Protein AF-A0A258XK06-F1 (afdb_monomer)

pLDDT: mean 87.49, std 9.01, range [52.06, 97.38]

Mean predicted aligned error: 9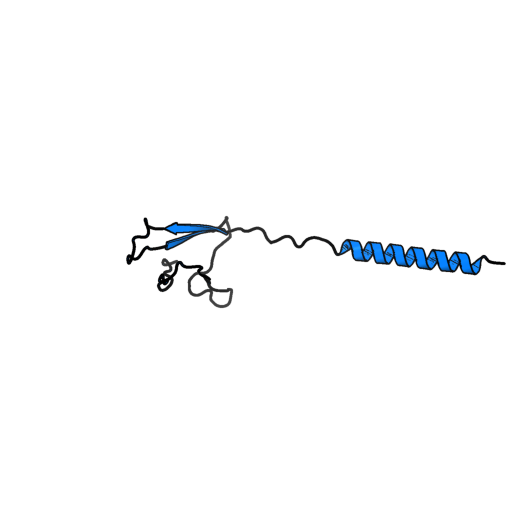.98 Å

Secondary structure (DSSP, 8-state):
--HHHHHHHHHHHHHHHHHHHHHHTT-PPPPPPP--EEEEEEESS---TT----EEEEEEEPTT-----S--GGG-PPP-------TT-----------

Structure (mmCIF, N/CA/C/O backbone):
data_AF-A0A258XK06-F1
#
_entry.id   AF-A0A258XK06-F1
#
loop_
_atom_site.group_PDB
_atom_site.id
_atom_site.type_symbol
_atom_site.label_atom_id
_atom_site.label_alt_id
_atom_site.label_comp_id
_atom_site.label_asym_id
_atom_site.label_entity_id
_atom_site.label_seq_id
_atom_site.pdbx_PDB_ins_code
_atom_site.Cartn_x
_atom_site.Cartn_y
_atom_site.Cartn_z
_atom_site.occupancy
_atom_site.B_iso_or_equiv
_atom_site.auth_seq_id
_atom_site.auth_comp_id
_atom_site.auth_asym_id
_atom_site.auth_atom_id
_atom_site.pdbx_PDB_model_num
ATOM 1 N N . MET A 1 1 ? 66.181 -21.188 -29.297 1.00 52.06 1 MET A N 1
ATOM 2 C CA . MET A 1 1 ? 65.643 -19.880 -29.734 1.00 52.06 1 MET A CA 1
ATOM 3 C C . MET A 1 1 ? 64.2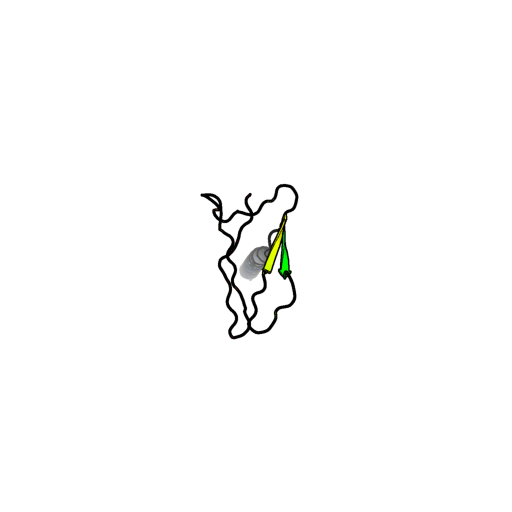39 -19.732 -29.127 1.00 52.06 1 MET A C 1
ATOM 5 O O . MET A 1 1 ? 63.332 -20.389 -29.612 1.00 52.06 1 MET A O 1
ATOM 9 N N . PRO A 1 2 ? 64.067 -18.998 -28.010 1.00 59.91 2 PRO A N 1
ATOM 10 C CA . PRO A 1 2 ? 62.894 -19.082 -27.112 1.00 59.91 2 PRO A CA 1
ATOM 11 C C . PRO A 1 2 ? 61.719 -18.138 -27.464 1.00 59.91 2 PRO A C 1
ATOM 13 O O . PRO A 1 2 ? 60.845 -17.877 -2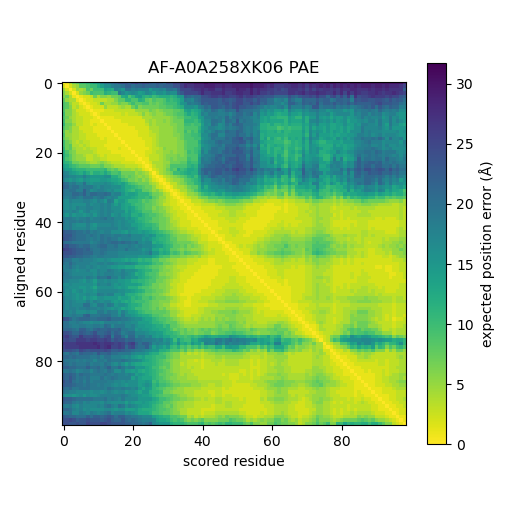6.645 1.00 59.91 2 PRO A O 1
ATOM 16 N N . ILE A 1 3 ? 61.694 -17.581 -28.678 1.00 60.16 3 ILE A N 1
ATOM 17 C CA . ILE A 1 3 ? 60.827 -16.445 -29.045 1.00 60.16 3 ILE A CA 1
ATOM 18 C C . ILE A 1 3 ? 59.337 -16.849 -29.133 1.00 60.16 3 ILE A C 1
ATOM 20 O O . ILE A 1 3 ? 58.455 -16.046 -28.826 1.00 60.16 3 ILE A O 1
ATOM 24 N N . SER A 1 4 ? 59.040 -18.102 -29.497 1.00 68.19 4 SER A N 1
ATOM 25 C CA . SER A 1 4 ? 57.667 -18.608 -29.660 1.00 68.19 4 SER A CA 1
ATOM 26 C C . SER A 1 4 ? 56.921 -18.812 -28.335 1.00 68.19 4 SER A C 1
ATOM 28 O O . SER A 1 4 ? 55.705 -18.628 -28.275 1.00 68.19 4 SER A O 1
ATOM 30 N N . GLU A 1 5 ? 57.636 -19.151 -27.263 1.00 74.62 5 GLU A N 1
ATOM 31 C CA . GLU A 1 5 ? 57.052 -19.413 -25.945 1.00 74.62 5 GLU A CA 1
ATOM 32 C C . GLU A 1 5 ? 56.647 -18.109 -25.244 1.00 74.62 5 GLU A C 1
ATOM 34 O O . GLU A 1 5 ? 55.522 -17.984 -24.753 1.00 74.62 5 GLU A O 1
ATOM 39 N N . THR A 1 6 ? 57.501 -17.085 -25.319 1.00 77.62 6 THR A N 1
ATOM 40 C CA . THR A 1 6 ? 57.208 -15.735 -24.813 1.00 77.62 6 THR A CA 1
ATOM 41 C C . THR A 1 6 ? 56.006 -15.106 -25.524 1.00 77.62 6 THR A C 1
ATOM 43 O O . THR A 1 6 ? 55.155 -14.492 -24.877 1.00 77.62 6 THR A O 1
ATOM 46 N N . ALA A 1 7 ? 55.886 -15.294 -26.844 1.00 77.69 7 ALA A N 1
ATOM 47 C CA . ALA A 1 7 ? 54.741 -14.809 -27.613 1.00 77.69 7 ALA A CA 1
ATOM 48 C C . ALA A 1 7 ? 53.427 -15.470 -27.157 1.00 77.69 7 ALA A C 1
ATOM 50 O O . ALA A 1 7 ? 52.440 -14.775 -26.921 1.00 77.69 7 ALA A O 1
ATOM 51 N N . ARG A 1 8 ? 53.432 -16.792 -26.935 1.00 81.81 8 ARG A N 1
ATOM 52 C CA . ARG A 1 8 ? 52.262 -17.554 -26.467 1.00 81.81 8 ARG A CA 1
ATOM 53 C C . ARG A 1 8 ? 51.813 -17.144 -25.058 1.00 81.81 8 ARG A C 1
ATOM 55 O O . ARG A 1 8 ? 50.613 -17.015 -24.816 1.00 81.81 8 ARG A O 1
ATOM 62 N N . ILE A 1 9 ? 52.757 -16.899 -24.147 1.00 86.50 9 ILE A N 1
ATOM 63 C CA . ILE A 1 9 ? 52.474 -16.418 -22.782 1.00 86.50 9 ILE A CA 1
ATOM 64 C C . ILE A 1 9 ? 51.845 -15.018 -22.816 1.00 86.50 9 ILE A C 1
ATOM 66 O O . ILE A 1 9 ? 50.884 -14.751 -22.091 1.00 86.50 9 ILE A O 1
ATOM 70 N N . ASN A 1 10 ? 52.340 -14.132 -23.684 1.00 88.19 10 ASN A N 1
ATOM 71 C CA . ASN A 1 10 ? 51.788 -12.786 -23.831 1.00 88.19 10 ASN A CA 1
ATOM 72 C C . ASN A 1 10 ? 50.370 -12.808 -24.417 1.00 88.19 10 ASN A C 1
ATOM 74 O O . ASN A 1 10 ? 49.499 -12.101 -23.912 1.00 88.19 10 ASN A O 1
ATOM 78 N N . THR A 1 11 ? 50.101 -13.664 -25.407 1.00 88.56 11 THR A N 1
ATOM 79 C CA . THR A 1 11 ? 48.745 -13.851 -25.945 1.00 88.56 11 THR A CA 1
ATOM 80 C C . THR A 1 11 ? 47.772 -14.342 -24.870 1.00 88.56 11 THR A C 1
ATOM 82 O O . THR A 1 11 ? 46.681 -13.789 -24.739 1.00 88.56 11 THR A O 1
ATOM 85 N N . LEU A 1 12 ? 48.165 -15.324 -24.049 1.00 90.44 12 LEU A N 1
ATOM 86 C CA . LEU A 1 12 ? 47.309 -15.844 -22.977 1.00 90.44 12 LEU A CA 1
ATOM 87 C C . LEU A 1 12 ? 47.006 -14.782 -21.910 1.00 90.44 12 LEU A C 1
ATOM 89 O O . LEU A 1 12 ? 45.873 -14.684 -21.445 1.00 90.44 12 LEU A O 1
ATOM 93 N N . ARG A 1 13 ? 47.993 -13.949 -21.556 1.00 91.31 13 ARG A N 1
ATOM 94 C CA . ARG A 1 13 ? 47.806 -12.820 -20.632 1.00 91.31 13 ARG A CA 1
ATOM 95 C C . ARG A 1 13 ? 46.821 -11.792 -21.171 1.00 91.31 13 ARG A C 1
ATOM 97 O O . ARG A 1 13 ? 45.972 -11.329 -20.419 1.00 91.31 13 ARG A O 1
ATOM 104 N N . ILE A 1 14 ? 46.914 -11.454 -22.456 1.00 93.44 14 ILE A N 1
ATOM 105 C CA . ILE A 1 14 ? 45.987 -10.511 -23.094 1.00 93.44 14 ILE A CA 1
ATOM 106 C C . ILE A 1 14 ? 44.564 -11.071 -23.067 1.00 93.44 14 ILE A C 1
ATOM 108 O O . ILE A 1 14 ? 43.645 -10.359 -22.672 1.00 93.44 14 ILE A O 1
ATOM 112 N N . ILE A 1 15 ? 44.388 -12.352 -23.400 1.00 94.62 15 ILE A N 1
ATOM 113 C CA . ILE A 1 15 ? 43.078 -13.012 -23.336 1.00 94.62 15 ILE A CA 1
ATOM 114 C C . ILE A 1 15 ? 42.548 -13.012 -21.899 1.00 94.62 15 ILE A C 1
ATOM 116 O O . I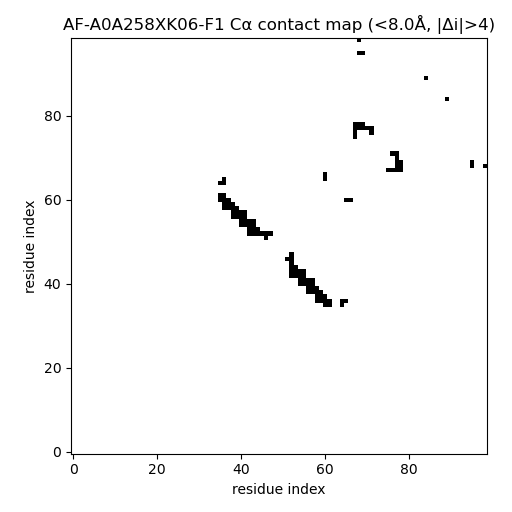LE A 1 15 ? 41.405 -12.626 -21.676 1.00 94.62 15 ILE A O 1
ATOM 120 N N . ALA A 1 16 ? 43.370 -13.378 -20.913 1.00 94.12 16 ALA A N 1
ATOM 121 C CA . ALA A 1 16 ? 42.963 -13.384 -19.511 1.00 94.12 16 ALA A CA 1
ATOM 122 C C . ALA A 1 16 ? 42.580 -11.982 -19.008 1.00 94.12 16 ALA A C 1
ATOM 124 O O . ALA A 1 16 ? 41.563 -11.839 -18.332 1.00 94.12 16 ALA A O 1
ATOM 125 N N . MET A 1 17 ? 43.337 -10.940 -19.368 1.00 94.38 17 MET A N 1
ATOM 126 C CA . MET A 1 17 ? 43.008 -9.551 -19.021 1.00 94.38 17 MET A CA 1
ATOM 127 C C . MET A 1 17 ? 41.719 -9.088 -19.701 1.00 94.38 17 MET A C 1
ATOM 129 O O . MET A 1 17 ? 40.898 -8.438 -19.061 1.00 94.38 17 MET A O 1
ATOM 133 N N . PHE A 1 18 ? 41.507 -9.459 -20.964 1.00 93.88 18 PHE A N 1
ATOM 134 C CA . PHE A 1 18 ? 40.298 -9.113 -21.704 1.00 93.88 18 PHE A CA 1
ATOM 135 C C . PHE A 1 18 ? 39.057 -9.808 -21.129 1.00 93.88 18 PHE A C 1
ATOM 137 O O . PHE A 1 18 ? 38.044 -9.157 -20.891 1.00 93.88 18 PHE A O 1
ATOM 144 N N . VAL A 1 19 ? 39.153 -11.105 -20.821 1.00 93.44 19 VAL A N 1
ATOM 145 C CA . VAL A 1 19 ? 38.081 -11.866 -20.160 1.00 93.44 19 VAL A CA 1
ATOM 146 C C . VAL A 1 19 ? 37.796 -11.301 -18.769 1.00 93.44 19 VAL A C 1
ATOM 148 O O . VAL A 1 19 ? 36.638 -11.091 -18.425 1.00 93.44 19 VAL A O 1
ATOM 151 N N . THR A 1 20 ? 38.833 -10.988 -17.989 1.00 90.56 20 THR A N 1
ATOM 152 C CA . THR A 1 20 ? 38.668 -10.370 -16.664 1.00 90.56 20 THR A CA 1
ATOM 153 C C . THR A 1 20 ? 37.983 -9.006 -16.774 1.00 90.56 20 THR A C 1
ATOM 155 O O . THR A 1 20 ? 37.047 -8.738 -16.026 1.00 90.56 20 THR A O 1
ATOM 158 N N . ALA A 1 21 ? 38.369 -8.167 -17.740 1.00 89.19 21 ALA A N 1
ATOM 159 C CA . ALA A 1 21 ? 37.704 -6.890 -17.987 1.00 89.19 21 ALA A CA 1
ATOM 160 C C . ALA A 1 21 ? 36.228 -7.074 -18.388 1.00 89.19 21 ALA A C 1
ATOM 162 O O . ALA A 1 21 ? 35.368 -6.351 -17.887 1.00 89.19 21 ALA A O 1
ATOM 163 N N . LEU A 1 22 ? 35.912 -8.072 -19.224 1.00 89.06 22 LEU A N 1
ATOM 164 C CA . LEU A 1 22 ? 34.530 -8.392 -19.604 1.00 89.06 22 LEU A CA 1
ATOM 165 C C . LEU A 1 22 ? 33.682 -8.860 -18.412 1.00 89.06 22 LEU A C 1
ATOM 167 O O . LEU A 1 22 ? 32.513 -8.492 -18.291 1.00 89.06 22 LEU A O 1
ATOM 171 N N . LEU A 1 23 ? 34.266 -9.665 -17.524 1.00 87.06 23 LEU A N 1
ATOM 172 C CA . LEU A 1 23 ? 33.591 -10.137 -16.316 1.00 87.06 23 LEU A CA 1
ATOM 173 C C . LEU A 1 23 ? 33.324 -8.982 -15.344 1.00 87.06 23 LEU A C 1
ATOM 175 O O . LEU A 1 23 ? 32.241 -8.914 -14.769 1.00 87.06 23 LEU A O 1
ATOM 179 N N . LEU A 1 24 ? 34.254 -8.030 -15.220 1.00 85.75 24 LEU A N 1
ATOM 180 C CA . LEU A 1 24 ? 34.085 -6.847 -14.369 1.00 85.75 24 LEU A CA 1
ATOM 181 C C . LEU A 1 24 ? 32.986 -5.889 -14.869 1.00 85.75 24 LEU A C 1
ATOM 183 O O . LEU A 1 24 ? 32.349 -5.230 -14.050 1.00 85.75 24 LEU A O 1
ATOM 187 N N . LEU A 1 25 ? 32.697 -5.853 -16.176 1.00 80.44 25 LEU A N 1
ATOM 188 C CA . LEU A 1 25 ? 31.610 -5.037 -16.747 1.00 80.44 25 LEU A CA 1
ATOM 189 C C . LEU A 1 25 ? 30.200 -5.512 -16.349 1.00 80.44 25 LEU A C 1
ATOM 191 O O . LEU A 1 25 ? 29.247 -4.747 -16.476 1.00 80.44 25 LEU A O 1
ATOM 195 N N . ASN A 1 26 ? 30.052 -6.745 -15.854 1.00 73.88 26 ASN A N 1
ATOM 196 C CA . ASN A 1 26 ? 28.754 -7.306 -15.458 1.00 73.88 26 ASN A CA 1
ATOM 197 C C . ASN A 1 26 ? 28.395 -7.056 -13.982 1.00 73.88 26 ASN A C 1
ATOM 199 O O . ASN A 1 26 ? 27.288 -7.381 -13.560 1.00 73.88 26 ASN A O 1
ATOM 203 N N . PHE A 1 27 ? 29.281 -6.439 -13.193 1.00 73.44 27 PHE A N 1
ATOM 204 C CA . PHE A 1 27 ? 29.025 -6.104 -11.784 1.00 73.44 27 PHE A CA 1
ATOM 205 C C . PHE A 1 27 ? 28.348 -4.735 -11.610 1.00 73.44 27 PHE A C 1
ATOM 207 O O . PHE A 1 27 ? 28.678 -3.974 -10.699 1.00 73.44 27 PHE A O 1
ATOM 214 N N . ALA A 1 28 ? 27.390 -4.394 -12.473 1.00 73.94 28 ALA A N 1
ATOM 215 C CA . ALA A 1 28 ? 26.537 -3.240 -12.218 1.00 73.94 28 ALA A CA 1
ATOM 216 C C . ALA A 1 28 ? 25.513 -3.613 -11.130 1.00 73.94 28 ALA A C 1
ATOM 218 O O . ALA A 1 28 ? 24.803 -4.609 -11.288 1.00 73.94 28 ALA A O 1
ATOM 219 N N . PRO A 1 29 ? 25.398 -2.849 -10.028 1.00 78.44 29 PRO A N 1
ATOM 220 C CA . PRO A 1 29 ? 24.349 -3.101 -9.053 1.00 78.44 29 PRO A CA 1
ATOM 221 C C . PRO A 1 29 ? 22.989 -2.905 -9.728 1.00 78.44 29 PRO A C 1
ATOM 223 O O . PRO A 1 29 ? 22.749 -1.872 -10.361 1.00 78.44 29 PRO A O 1
ATOM 226 N N . ALA A 1 30 ? 22.092 -3.881 -9.580 1.00 78.88 30 ALA A N 1
ATOM 227 C CA . ALA A 1 30 ? 20.699 -3.715 -9.967 1.00 78.88 30 ALA A CA 1
ATOM 228 C C . ALA A 1 30 ? 20.128 -2.499 -9.225 1.00 78.88 30 ALA A C 1
ATOM 230 O O . ALA A 1 30 ? 20.091 -2.461 -7.994 1.00 78.88 30 ALA A O 1
ATOM 231 N N . ARG A 1 31 ? 19.721 -1.474 -9.977 1.00 77.56 31 ARG A N 1
ATOM 232 C CA . ARG A 1 31 ? 19.036 -0.312 -9.412 1.00 77.56 31 ARG A CA 1
ATOM 233 C C . ARG A 1 31 ? 17.553 -0.639 -9.394 1.00 77.56 31 ARG A C 1
ATOM 235 O O . ARG A 1 31 ? 16.985 -0.938 -10.441 1.00 77.56 31 ARG A O 1
ATOM 242 N N . ALA A 1 32 ? 16.945 -0.600 -8.214 1.00 80.19 32 ALA A N 1
ATOM 243 C CA . ALA A 1 32 ? 15.497 -0.684 -8.112 1.00 80.19 32 ALA A CA 1
ATOM 244 C C . ALA A 1 32 ? 14.864 0.432 -8.955 1.00 80.19 32 ALA A C 1
ATOM 246 O O . ALA A 1 32 ? 15.401 1.544 -9.028 1.00 80.19 32 ALA A O 1
ATOM 247 N N . ALA A 1 33 ? 13.738 0.123 -9.597 1.00 82.56 33 ALA A N 1
ATOM 248 C CA . ALA A 1 33 ? 12.938 1.147 -10.242 1.00 82.56 33 ALA A CA 1
ATOM 249 C C . ALA A 1 33 ? 12.539 2.215 -9.204 1.00 82.56 33 ALA A C 1
ATOM 251 O O . ALA A 1 33 ? 12.344 1.883 -8.028 1.00 82.56 33 ALA A O 1
ATOM 252 N N . PRO A 1 34 ? 12.440 3.489 -9.609 1.00 86.00 34 PRO A N 1
ATOM 253 C CA . PRO A 1 34 ? 11.927 4.534 -8.735 1.00 86.00 34 PRO A CA 1
ATOM 254 C C . PRO A 1 34 ? 10.533 4.166 -8.212 1.00 86.00 34 PRO A C 1
ATOM 256 O O . PRO A 1 34 ? 9.680 3.682 -8.956 1.00 86.00 34 PRO A O 1
ATOM 259 N N . ASN A 1 35 ? 10.310 4.381 -6.914 1.00 89.81 35 ASN A N 1
ATOM 260 C CA . ASN A 1 35 ? 8.986 4.230 -6.329 1.00 89.81 35 ASN A CA 1
ATOM 261 C C . ASN A 1 35 ? 8.174 5.504 -6.592 1.00 89.81 35 ASN A C 1
ATOM 263 O O . ASN A 1 35 ? 8.453 6.538 -5.993 1.00 89.81 35 ASN A O 1
ATOM 267 N N . HIS A 1 36 ? 7.173 5.402 -7.462 1.00 94.19 36 HIS A N 1
ATOM 268 C CA . HIS A 1 36 ? 6.305 6.513 -7.859 1.00 94.19 36 HIS A CA 1
ATOM 269 C C . HIS A 1 36 ? 5.018 6.628 -7.035 1.00 94.19 36 HIS A C 1
ATOM 271 O O . HIS A 1 36 ? 4.177 7.484 -7.314 1.00 94.19 36 HIS A O 1
ATOM 277 N N . VAL A 1 37 ? 4.827 5.749 -6.049 1.00 93.44 37 VAL A N 1
ATOM 278 C CA . VAL A 1 37 ? 3.671 5.788 -5.154 1.00 93.44 37 VAL A CA 1
ATOM 279 C C . VAL A 1 37 ? 4.175 5.759 -3.722 1.00 93.44 37 VAL A C 1
ATOM 281 O O . VAL A 1 37 ? 4.562 4.717 -3.189 1.00 93.44 37 VAL A O 1
ATOM 284 N N . GLN A 1 38 ? 4.162 6.920 -3.073 1.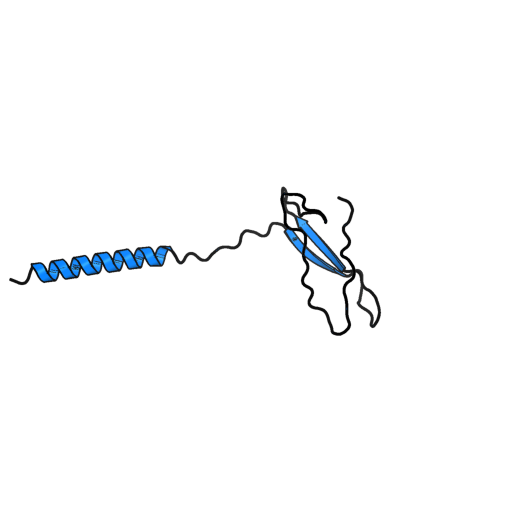00 94.81 38 GLN A N 1
ATOM 285 C CA . GLN A 1 38 ? 4.476 6.980 -1.654 1.00 94.81 38 GLN A CA 1
ATOM 286 C C . GLN A 1 38 ? 3.329 6.350 -0.861 1.00 94.81 38 GLN A C 1
ATOM 288 O O . GLN A 1 38 ? 2.165 6.710 -1.049 1.00 94.81 38 GLN A O 1
ATOM 293 N N . THR A 1 39 ? 3.657 5.418 0.032 1.00 93.69 39 THR A N 1
ATOM 294 C CA . THR A 1 39 ? 2.679 4.722 0.870 1.00 93.69 39 THR A CA 1
ATOM 295 C C . THR A 1 39 ? 2.882 5.051 2.343 1.00 93.69 39 THR A C 1
ATOM 297 O O . THR A 1 39 ? 3.995 5.294 2.813 1.00 93.69 39 THR A O 1
ATOM 300 N N . SER A 1 40 ? 1.789 5.106 3.094 1.00 95.69 40 SER A N 1
ATOM 301 C CA . SER A 1 40 ? 1.808 5.287 4.545 1.00 95.69 40 SER A CA 1
ATOM 302 C C . SER A 1 40 ? 0.666 4.506 5.176 1.00 95.69 40 SER A C 1
ATOM 304 O O . SER A 1 40 ? -0.412 4.405 4.596 1.00 95.69 40 SER A O 1
ATOM 306 N N . LEU A 1 41 ? 0.907 3.952 6.362 1.00 94.88 41 LEU A N 1
ATOM 307 C CA . LEU A 1 41 ? -0.112 3.278 7.156 1.00 94.88 41 LEU A CA 1
ATOM 308 C C . LEU A 1 41 ? -0.618 4.248 8.222 1.00 94.88 41 LEU A C 1
ATOM 310 O O . LEU A 1 41 ? 0.162 4.727 9.044 1.00 94.88 41 LEU A O 1
ATOM 314 N N . LEU A 1 42 ? -1.910 4.550 8.188 1.00 96.50 42 LEU A N 1
ATOM 315 C CA . LEU A 1 42 ? -2.573 5.444 9.131 1.00 96.50 42 LEU A CA 1
ATOM 316 C C . LEU A 1 42 ? -3.514 4.637 10.021 1.00 96.50 42 LEU A C 1
ATOM 318 O O . LEU A 1 42 ? -4.173 3.720 9.539 1.00 96.50 42 LEU A O 1
ATOM 322 N N . ALA A 1 43 ? -3.598 4.995 11.298 1.00 95.69 43 ALA A N 1
ATOM 323 C CA . ALA A 1 43 ? -4.593 4.460 12.219 1.00 95.69 43 ALA A CA 1
ATOM 324 C C . ALA A 1 43 ? -5.662 5.522 12.485 1.00 95.69 43 ALA A C 1
ATOM 326 O O . ALA A 1 43 ? -5.334 6.701 12.622 1.00 95.69 43 ALA A O 1
ATOM 327 N N . GLU A 1 44 ? -6.927 5.113 12.578 1.00 96.19 44 GLU A N 1
ATOM 328 C CA . GLU A 1 44 ? -8.017 6.028 12.950 1.00 96.19 44 GLU A CA 1
ATOM 329 C C . GLU A 1 44 ? -7.863 6.585 14.376 1.00 96.19 44 GLU A C 1
ATOM 331 O O . GLU A 1 44 ? -8.369 7.662 14.683 1.00 96.19 44 GLU A O 1
ATOM 336 N N . GLY A 1 45 ? -7.152 5.860 15.245 1.00 95.69 45 GLY A N 1
ATOM 337 C CA . GLY A 1 45 ? -6.968 6.195 16.650 1.00 95.69 45 GLY A CA 1
ATOM 338 C C . GLY A 1 45 ? -6.063 5.192 17.377 1.00 95.69 45 GLY A C 1
ATOM 339 O O . GLY A 1 45 ? -5.453 4.330 16.735 1.00 95.69 45 GLY A O 1
ATOM 340 N N . PRO A 1 46 ? -5.936 5.308 18.711 1.00 93.19 46 PRO A N 1
ATOM 341 C CA . PRO A 1 46 ? -5.185 4.352 19.519 1.00 93.19 46 PRO A CA 1
ATOM 342 C C . PRO A 1 46 ? -5.835 2.961 19.493 1.00 93.19 46 PRO A C 1
ATOM 344 O O . PRO A 1 46 ? -7.056 2.825 19.458 1.00 93.19 46 PRO A O 1
ATOM 347 N N . ALA A 1 47 ? -5.002 1.920 19.529 1.00 91.12 47 ALA A N 1
ATOM 348 C CA . ALA A 1 47 ? -5.460 0.541 19.640 1.00 91.12 47 ALA A CA 1
ATOM 349 C C . ALA A 1 47 ? -5.675 0.180 21.117 1.00 91.12 47 ALA A C 1
ATOM 351 O O . ALA A 1 47 ? -4.711 0.007 21.864 1.00 91.12 47 ALA A O 1
ATOM 352 N N . GLU A 1 48 ? -6.934 0.050 21.525 1.00 92.25 48 GLU A N 1
ATOM 353 C CA . GLU A 1 48 ? -7.300 -0.359 22.883 1.00 92.25 48 GLU A CA 1
ATOM 354 C C . GLU A 1 48 ? -7.367 -1.894 23.014 1.00 92.25 48 GLU A C 1
ATOM 356 O O . GLU A 1 48 ? -7.766 -2.580 22.064 1.00 92.25 48 GLU A O 1
ATOM 361 N N . PRO A 1 49 ? -7.024 -2.475 24.180 1.00 91.31 49 PRO A N 1
ATOM 362 C CA . PRO A 1 49 ? -7.119 -3.917 24.402 1.00 91.31 49 PRO A CA 1
ATOM 363 C C . PRO A 1 49 ? -8.526 -4.472 24.136 1.00 91.31 49 PRO A C 1
ATOM 365 O O . PRO A 1 49 ? -9.510 -4.009 24.707 1.00 91.31 49 PRO A O 1
ATOM 368 N N . GLY A 1 50 ? -8.620 -5.490 23.276 1.00 92.50 50 GLY A N 1
ATOM 369 C CA . GLY A 1 50 ? -9.895 -6.108 22.883 1.00 92.50 50 GLY A CA 1
ATOM 370 C C . GLY A 1 50 ? -10.765 -5.251 21.955 1.00 92.50 50 GLY A C 1
ATOM 371 O O . GLY A 1 50 ? -11.851 -5.686 21.575 1.00 92.50 50 GLY A O 1
ATOM 372 N N . GLY A 1 51 ? -10.303 -4.054 21.586 1.00 93.81 51 GLY A N 1
ATOM 373 C CA . GLY A 1 51 ? -10.975 -3.170 20.646 1.00 93.81 51 GLY A CA 1
ATOM 374 C C . GLY A 1 51 ? -10.697 -3.522 19.185 1.00 93.81 51 GLY A C 1
ATOM 375 O O . GLY A 1 51 ? -9.902 -4.402 18.855 1.00 93.81 51 GLY A O 1
ATOM 376 N N . THR A 1 52 ? -11.362 -2.792 18.295 1.00 94.94 52 THR A N 1
ATOM 377 C CA . THR A 1 52 ? -11.072 -2.776 16.857 1.00 94.94 52 THR A CA 1
ATOM 378 C C . THR A 1 52 ? -10.576 -1.386 16.492 1.00 94.94 52 THR A C 1
ATOM 380 O O . THR A 1 52 ? -11.131 -0.403 16.973 1.00 94.94 52 THR A O 1
ATOM 383 N N . VAL A 1 53 ? -9.540 -1.322 15.656 1.00 95.44 53 VAL A N 1
ATOM 384 C CA . VAL A 1 53 ? -9.020 -0.079 15.085 1.00 95.44 53 VAL A CA 1
ATOM 385 C C . VAL A 1 53 ? -8.950 -0.217 13.567 1.00 95.44 53 VAL A C 1
ATOM 387 O O . VAL A 1 53 ? -8.433 -1.207 13.040 1.00 95.44 53 VAL A O 1
ATOM 390 N N . THR A 1 54 ? -9.474 0.769 12.856 1.00 95.88 54 THR A N 1
ATOM 391 C CA . THR A 1 54 ? -9.370 0.881 11.404 1.00 95.88 54 THR A CA 1
ATOM 392 C C . THR A 1 54 ? -7.986 1.388 11.026 1.00 95.88 54 THR A C 1
ATOM 394 O O . THR A 1 54 ? -7.519 2.422 11.514 1.00 95.88 54 THR A O 1
ATOM 397 N N . LEU A 1 55 ? -7.345 0.669 10.108 1.00 95.06 55 LEU A N 1
ATOM 398 C CA . LEU A 1 55 ? -6.106 1.086 9.470 1.00 95.06 55 LEU A CA 1
ATOM 399 C C . LEU A 1 55 ? -6.368 1.447 8.007 1.00 95.06 55 LEU A C 1
ATOM 401 O O . LEU A 1 55 ? -7.110 0.750 7.315 1.00 95.06 55 LEU A O 1
ATOM 405 N N . ALA A 1 56 ? -5.720 2.503 7.527 1.00 95.25 56 ALA A N 1
ATOM 406 C CA . ALA A 1 56 ? -5.783 2.941 6.140 1.00 95.25 56 ALA A CA 1
ATOM 407 C C . ALA A 1 56 ? -4.393 2.907 5.497 1.00 95.25 56 ALA A C 1
ATOM 409 O O . ALA A 1 56 ? -3.428 3.441 6.047 1.00 95.25 56 ALA A O 1
ATOM 410 N N . LEU A 1 57 ? -4.302 2.322 4.299 1.00 94.19 57 LEU A N 1
ATOM 411 C CA . LEU A 1 57 ? -3.163 2.530 3.407 1.00 94.19 57 LEU A CA 1
ATOM 412 C C . LEU A 1 57 ? -3.398 3.825 2.621 1.00 94.19 57 LEU A C 1
ATOM 414 O O . LEU A 1 57 ? -4.215 3.859 1.701 1.00 94.19 57 LEU A O 1
ATOM 418 N N . LEU A 1 58 ? -2.675 4.888 2.968 1.00 94.38 58 LEU A N 1
ATOM 419 C CA . LEU A 1 58 ? -2.646 6.108 2.172 1.00 94.38 58 LEU A CA 1
ATOM 420 C C . LEU A 1 58 ? -1.631 5.933 1.041 1.00 94.38 58 LEU A C 1
ATOM 422 O O . LEU A 1 58 ? -0.434 5.809 1.294 1.00 94.38 58 LEU A O 1
ATOM 426 N N . MET A 1 59 ? -2.117 5.932 -0.199 1.00 93.62 59 MET A N 1
ATOM 427 C CA . MET A 1 59 ? -1.296 5.851 -1.407 1.00 93.62 59 MET A CA 1
ATOM 428 C C . MET A 1 59 ? -1.319 7.196 -2.133 1.00 93.62 59 MET A C 1
ATOM 430 O O . MET A 1 59 ? -2.388 7.697 -2.475 1.00 93.62 59 MET A O 1
ATOM 434 N N . GLN A 1 60 ? -0.144 7.776 -2.370 1.00 95.25 60 GLN A N 1
ATOM 435 C CA . GLN A 1 60 ? 0.023 9.077 -3.022 1.00 95.25 60 GLN A CA 1
ATOM 436 C C . GLN A 1 60 ? 0.844 8.899 -4.306 1.00 95.25 60 GLN A C 1
ATOM 438 O O . GLN A 1 60 ? 2.076 8.953 -4.256 1.00 95.25 60 GLN A O 1
ATOM 443 N N . PRO A 1 61 ? 0.188 8.609 -5.444 1.00 94.75 61 PRO A N 1
ATOM 444 C CA . PRO A 1 61 ? 0.875 8.433 -6.712 1.00 94.75 61 PRO A CA 1
ATOM 445 C C . PRO A 1 61 ? 1.342 9.770 -7.296 1.00 94.75 61 PRO A C 1
ATOM 447 O O . PRO A 1 61 ? 0.639 10.782 -7.242 1.00 94.75 61 PRO A O 1
ATOM 450 N N . GLU A 1 62 ? 2.518 9.759 -7.914 1.00 97.38 62 GLU A N 1
ATOM 451 C CA . GLU A 1 62 ? 2.987 10.850 -8.764 1.00 97.38 62 GLU A CA 1
ATOM 452 C C . GLU A 1 62 ? 2.105 11.011 -10.016 1.00 97.38 62 GLU A C 1
ATOM 454 O O . GLU A 1 62 ? 1.354 10.119 -10.416 1.00 97.38 62 GLU A O 1
ATOM 459 N N . LYS A 1 63 ? 2.214 12.160 -10.693 1.00 95.88 63 LYS A N 1
ATOM 460 C CA . LYS A 1 63 ? 1.442 12.431 -11.913 1.00 95.88 63 LYS A CA 1
ATOM 461 C C . LYS A 1 63 ? 1.659 11.334 -12.964 1.00 95.88 63 LYS A C 1
ATOM 463 O O . LYS A 1 63 ? 2.787 11.069 -13.366 1.00 95.88 63 LYS A O 1
ATOM 468 N N . GLY A 1 64 ? 0.557 10.773 -13.465 1.00 94.25 64 GLY A N 1
ATOM 469 C CA . GLY A 1 64 ? 0.561 9.710 -14.477 1.00 94.25 64 GLY A CA 1
ATOM 470 C C . GLY A 1 64 ? 0.600 8.295 -13.896 1.00 94.25 64 GLY A C 1
ATOM 471 O O . GLY A 1 64 ? 0.365 7.342 -14.634 1.00 94.25 64 GLY A O 1
ATOM 472 N N . TRP A 1 65 ? 0.817 8.159 -12.588 1.00 93.38 65 TRP A N 1
ATOM 473 C CA . TRP A 1 65 ? 0.786 6.887 -11.880 1.00 93.38 65 TRP A CA 1
ATOM 474 C C . TRP A 1 65 ? -0.565 6.663 -11.211 1.00 93.38 65 TRP A C 1
ATOM 476 O O . TRP A 1 65 ? -1.248 7.598 -10.797 1.00 93.38 65 TRP A O 1
ATOM 486 N N . HIS A 1 66 ? -0.957 5.401 -11.116 1.00 88.56 66 HIS A N 1
ATOM 487 C CA . HIS A 1 66 ? -2.159 4.963 -10.422 1.00 88.56 66 HIS A CA 1
ATOM 488 C C . HIS A 1 66 ? -1.929 3.555 -9.877 1.00 88.56 66 HIS A C 1
ATOM 490 O O . HIS A 1 66 ? -1.171 2.771 -10.447 1.00 88.56 66 HIS A O 1
ATOM 496 N N . GLY A 1 67 ? -2.561 3.256 -8.745 1.00 86.25 67 GLY A N 1
ATOM 497 C CA . GLY A 1 67 ? -2.656 1.895 -8.231 1.00 86.25 67 GLY A CA 1
ATOM 498 C C . GLY A 1 67 ? -3.853 1.165 -8.835 1.00 86.25 67 GLY A C 1
ATOM 499 O O . GLY A 1 67 ? -4.730 1.781 -9.443 1.00 86.25 67 GLY A O 1
ATOM 500 N N . TYR A 1 68 ? -3.907 -0.147 -8.632 1.00 87.38 68 TYR A N 1
ATOM 501 C CA . TYR A 1 68 ? -5.083 -0.939 -8.976 1.00 87.38 68 TYR A CA 1
ATOM 502 C C . TYR A 1 68 ? -6.131 -0.875 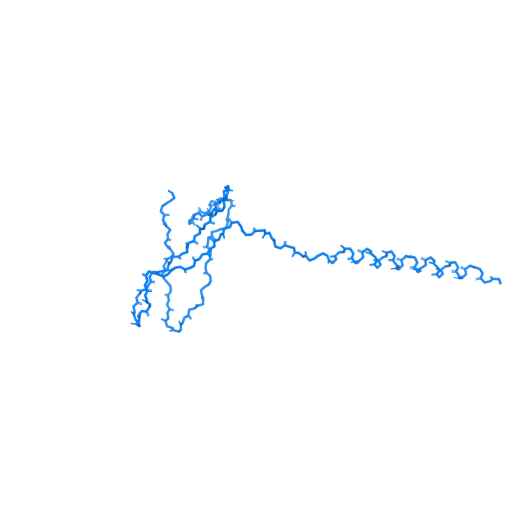-7.865 1.00 87.38 68 TYR A C 1
ATOM 504 O O . TYR A 1 68 ? -5.804 -0.828 -6.677 1.00 87.38 68 TYR A O 1
ATOM 512 N N . TRP A 1 69 ? -7.400 -0.906 -8.268 1.00 87.81 69 TRP A N 1
ATOM 513 C CA . TRP A 1 69 ? -8.509 -1.160 -7.355 1.00 87.81 69 TRP A CA 1
ATOM 514 C C . TRP A 1 69 ? -8.586 -2.657 -6.996 1.00 87.81 69 TRP A C 1
ATOM 516 O O . TRP A 1 69 ? -7.755 -3.449 -7.442 1.00 87.81 69 TRP A O 1
ATOM 526 N N . SER A 1 70 ? -9.574 -3.059 -6.190 1.00 86.38 70 SER A N 1
ATOM 527 C CA . SER A 1 70 ? -9.731 -4.444 -5.709 1.00 86.38 70 SER A CA 1
ATOM 528 C C . SER A 1 70 ? -9.701 -5.492 -6.829 1.00 86.38 70 SER A C 1
ATOM 530 O O . SER A 1 70 ? -9.109 -6.556 -6.657 1.00 86.38 70 SER A O 1
ATOM 532 N N . ASN A 1 71 ? -10.290 -5.175 -7.985 1.00 86.94 71 ASN A N 1
ATOM 533 C CA . ASN A 1 71 ? -10.174 -5.955 -9.211 1.00 86.94 71 ASN A CA 1
ATOM 534 C C . ASN A 1 71 ? -9.215 -5.257 -10.198 1.00 86.94 71 ASN A C 1
ATOM 536 O O . ASN A 1 71 ? -9.593 -4.230 -10.768 1.00 86.94 71 ASN A O 1
ATOM 540 N N . PRO A 1 72 ? -8.007 -5.801 -10.439 1.00 83.12 72 PRO A N 1
ATOM 541 C CA . PRO A 1 72 ? -7.034 -5.205 -11.356 1.00 83.12 72 PRO A CA 1
ATOM 542 C C . PRO A 1 72 ? -7.331 -5.480 -12.844 1.00 83.12 72 PRO A C 1
ATOM 544 O O . PRO A 1 72 ? -6.636 -4.942 -13.708 1.00 83.12 72 PRO A O 1
ATOM 547 N N . GLY A 1 73 ? -8.331 -6.312 -13.162 1.00 83.81 73 GLY A N 1
ATOM 548 C CA . GLY A 1 73 ? -8.584 -6.782 -14.526 1.00 83.81 73 GLY A CA 1
ATOM 549 C C . GLY A 1 73 ? -7.414 -7.594 -15.098 1.00 83.81 73 GLY A C 1
ATOM 550 O O . GLY A 1 73 ? -6.628 -8.177 -14.355 1.00 83.81 73 GLY A O 1
ATOM 551 N N . ASP A 1 74 ? -7.277 -7.600 -16.425 1.00 79.50 74 ASP A N 1
ATOM 552 C CA . ASP A 1 74 ? -6.250 -8.379 -17.144 1.00 79.50 74 ASP A CA 1
ATOM 553 C C . ASP A 1 74 ? -4.827 -7.790 -17.039 1.00 79.50 74 ASP A C 1
ATOM 555 O O . ASP A 1 74 ? -3.865 -8.379 -17.531 1.00 79.50 74 ASP A O 1
ATOM 559 N N . ALA A 1 75 ? -4.680 -6.606 -16.436 1.00 69.69 75 ALA A N 1
ATOM 560 C CA . ALA A 1 75 ? -3.470 -5.791 -16.525 1.00 69.69 75 ALA A CA 1
ATOM 561 C C . ALA A 1 75 ? -2.580 -5.810 -15.269 1.00 69.69 75 ALA A C 1
ATOM 563 O O . ALA A 1 75 ? -1.476 -5.262 -15.315 1.00 69.69 75 ALA A O 1
ATOM 564 N N . GLY A 1 76 ? -3.010 -6.405 -14.149 1.00 68.62 76 GLY A N 1
ATOM 565 C CA . GLY A 1 76 ? -2.327 -6.161 -12.876 1.00 68.62 76 GLY A CA 1
ATOM 566 C C . GLY A 1 76 ? -2.377 -7.263 -11.827 1.00 68.62 76 GLY A C 1
ATOM 567 O O . GLY A 1 76 ? -3.102 -8.247 -11.923 1.00 68.62 76 GLY A O 1
ATOM 568 N N . TYR A 1 77 ? -1.589 -7.033 -10.778 1.00 70.81 77 TYR A N 1
ATOM 569 C CA . TYR A 1 77 ? -1.629 -7.769 -9.521 1.00 70.81 77 TYR A CA 1
ATOM 570 C C . TYR A 1 77 ? -2.417 -6.937 -8.509 1.00 70.81 77 TYR A C 1
ATOM 572 O O . TYR A 1 77 ? -2.137 -5.750 -8.329 1.00 70.81 77 TYR A O 1
ATOM 580 N N . GLY A 1 78 ? -3.410 -7.548 -7.863 1.00 75.44 78 GLY A N 1
AT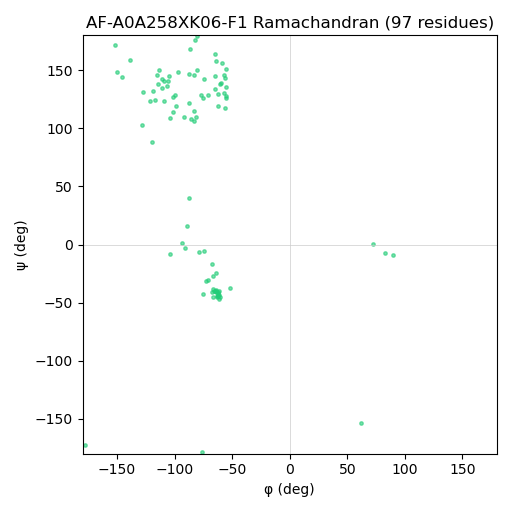OM 581 C CA . GLY A 1 78 ? -4.161 -6.895 -6.792 1.00 75.44 78 GLY A CA 1
ATOM 582 C C . GLY A 1 78 ? -3.268 -6.574 -5.589 1.00 75.44 78 GLY A C 1
ATOM 583 O O . GLY A 1 78 ? -2.220 -7.195 -5.386 1.00 75.44 78 GLY A O 1
ATOM 584 N N . LEU A 1 79 ? -3.695 -5.614 -4.766 1.00 84.69 79 LEU A N 1
ATOM 585 C CA . LEU A 1 79 ? -3.005 -5.296 -3.517 1.00 84.69 79 LEU A CA 1
ATOM 586 C C . LEU A 1 79 ? -3.043 -6.511 -2.581 1.00 84.69 79 LEU A C 1
ATOM 588 O O . LEU A 1 79 ? -4.111 -6.956 -2.167 1.00 84.69 79 LEU A O 1
ATOM 592 N N . THR A 1 80 ? -1.866 -7.017 -2.223 1.00 85.50 80 THR A N 1
ATOM 593 C CA . THR A 1 80 ? -1.702 -8.046 -1.192 1.00 85.50 80 THR A CA 1
ATOM 594 C C . THR A 1 80 ? -1.015 -7.419 0.010 1.00 85.50 80 THR A C 1
ATOM 596 O O . THR A 1 80 ? -0.043 -6.683 -0.152 1.00 85.50 80 THR A O 1
ATOM 599 N N . LEU A 1 81 ? -1.517 -7.706 1.210 1.00 88.19 81 LEU A N 1
ATOM 600 C CA . LEU A 1 81 ? -0.892 -7.291 2.461 1.00 88.19 81 LEU A CA 1
ATOM 601 C C . LEU A 1 81 ? -0.487 -8.525 3.250 1.00 88.19 81 LEU A C 1
ATOM 603 O O . LEU A 1 81 ? -1.323 -9.377 3.547 1.00 88.19 81 LEU A O 1
ATOM 607 N N . ASP A 1 82 ? 0.792 -8.579 3.593 1.00 91.56 82 ASP A N 1
ATOM 608 C CA . ASP A 1 82 ? 1.327 -9.527 4.556 1.00 91.56 82 ASP A CA 1
ATOM 609 C C . ASP A 1 82 ? 1.518 -8.790 5.884 1.00 91.56 82 ASP A C 1
ATOM 611 O O . ASP A 1 82 ? 2.272 -7.816 5.968 1.00 91.56 82 ASP A O 1
ATOM 615 N N . TRP A 1 83 ? 0.747 -9.181 6.896 1.00 91.50 83 TRP A N 1
ATOM 616 C CA . TRP A 1 83 ? 0.663 -8.459 8.159 1.00 91.50 83 TRP A CA 1
ATOM 617 C C . TRP A 1 83 ? 1.491 -9.14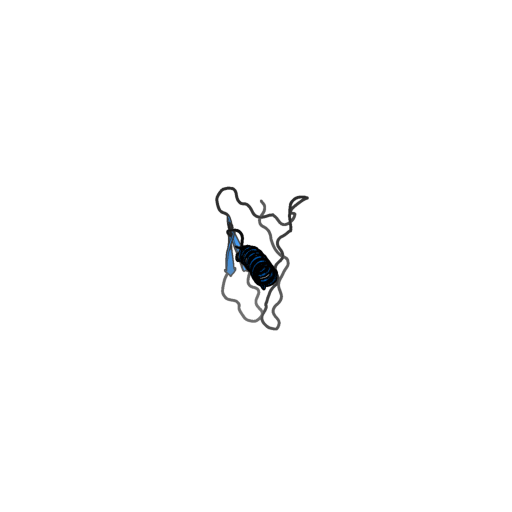3 9.240 1.00 91.50 83 TRP A C 1
ATOM 619 O O . TRP A 1 83 ? 1.244 -10.293 9.596 1.00 91.50 83 TRP A O 1
ATOM 629 N N . THR A 1 84 ? 2.373 -8.378 9.877 1.00 94.81 84 THR A N 1
ATOM 630 C CA . THR A 1 84 ? 2.963 -8.757 11.165 1.00 94.81 84 THR A CA 1
ATOM 631 C C . THR A 1 84 ? 2.108 -8.173 12.283 1.00 94.81 84 THR A C 1
ATOM 633 O O . THR A 1 84 ? 2.091 -6.957 12.477 1.00 94.81 84 THR A O 1
ATOM 636 N N . LEU A 1 85 ? 1.393 -9.028 13.016 1.00 91.88 85 LEU A N 1
ATOM 637 C CA . LEU A 1 85 ? 0.440 -8.612 14.049 1.00 91.88 85 LEU A CA 1
ATOM 638 C C . LEU A 1 85 ? 0.897 -9.024 15.459 1.00 91.88 85 LEU A C 1
ATOM 640 O O . LEU A 1 85 ? 1.547 -10.061 15.614 1.00 91.88 85 LEU A O 1
ATOM 644 N N . PRO A 1 86 ? 0.528 -8.258 16.504 1.00 91.00 86 PRO A N 1
ATOM 645 C CA . PRO A 1 86 ? 0.671 -8.700 17.888 1.00 91.00 86 PRO A CA 1
ATOM 646 C C . PRO A 1 86 ? -0.103 -9.997 18.163 1.00 91.00 86 PRO A C 1
ATOM 648 O O . PRO A 1 86 ? -1.099 -10.304 17.506 1.00 91.00 86 PRO A O 1
ATOM 651 N N . GLN A 1 87 ? 0.316 -10.743 19.187 1.00 93.69 87 GLN A N 1
ATOM 652 C CA . GLN A 1 87 ? -0.362 -11.975 19.586 1.00 93.69 87 GLN A CA 1
ATOM 653 C C . GLN A 1 87 ? -1.842 -11.719 19.915 1.00 93.69 87 GLN A C 1
ATOM 655 O O . GLN A 1 87 ? -2.171 -10.833 20.699 1.00 93.69 87 GLN A O 1
ATOM 660 N N . GLY A 1 88 ? -2.729 -12.528 19.330 1.00 92.75 88 GLY A N 1
ATOM 661 C CA . GLY A 1 88 ? -4.177 -12.438 19.538 1.00 92.75 88 GLY A CA 1
ATOM 662 C C . GLY A 1 88 ? -4.891 -11.386 18.682 1.00 92.75 88 GLY A C 1
ATOM 663 O O . GLY A 1 88 ? -6.119 -11.374 18.668 1.00 92.75 88 GLY A O 1
ATOM 664 N N . ALA A 1 89 ? -4.163 -10.544 17.941 1.00 94.38 89 ALA A N 1
ATOM 665 C CA . ALA A 1 89 ? -4.760 -9.633 16.971 1.00 94.38 89 ALA A CA 1
ATOM 666 C C . ALA A 1 89 ? -5.073 -10.351 15.648 1.00 94.38 89 ALA A C 1
ATOM 668 O O . ALA A 1 89 ? -4.391 -11.297 15.250 1.00 94.38 89 ALA A O 1
ATOM 669 N N . THR A 1 90 ? -6.105 -9.876 14.954 1.00 94.44 90 THR A N 1
ATOM 670 C CA . THR A 1 90 ? -6.504 -10.353 13.624 1.00 94.44 90 THR A CA 1
ATOM 671 C C . THR A 1 90 ? -6.883 -9.166 12.746 1.00 94.44 90 THR A C 1
ATOM 673 O O . THR A 1 90 ? -7.179 -8.084 13.253 1.00 94.44 90 THR A O 1
ATOM 676 N N . THR A 1 91 ? -6.853 -9.352 11.428 1.00 94.19 91 THR A N 1
ATOM 677 C CA . THR A 1 91 ? -7.295 -8.344 10.459 1.00 94.19 91 THR A CA 1
ATOM 678 C C . THR A 1 91 ? -8.653 -8.708 9.874 1.00 94.19 91 THR A C 1
ATOM 680 O O . THR A 1 91 ? -8.979 -9.877 9.672 1.00 94.19 91 THR A O 1
ATOM 683 N N . GLY A 1 92 ? -9.457 -7.680 9.601 1.00 91.56 92 GLY A N 1
ATOM 684 C CA . GLY A 1 92 ? -10.699 -7.820 8.848 1.00 91.56 92 GLY A CA 1
ATOM 685 C C . GLY A 1 92 ? -10.468 -7.876 7.336 1.00 91.56 92 GLY A C 1
ATOM 686 O O . GLY A 1 92 ? -9.344 -7.749 6.847 1.00 91.56 92 GLY A O 1
ATOM 687 N N . ALA A 1 93 ? -11.562 -8.022 6.586 1.00 90.69 93 ALA A N 1
ATOM 688 C CA . ALA A 1 93 ? -11.532 -7.907 5.132 1.00 90.69 93 ALA A CA 1
ATOM 689 C C . ALA A 1 93 ? -11.042 -6.514 4.703 1.00 90.69 93 ALA A C 1
ATOM 691 O O . ALA A 1 93 ? -11.432 -5.498 5.285 1.00 90.69 93 ALA A O 1
ATOM 692 N N . MET A 1 94 ? -10.207 -6.470 3.663 1.00 90.94 94 MET A N 1
ATOM 693 C CA . MET A 1 94 ? -9.739 -5.212 3.094 1.00 90.94 94 MET A CA 1
ATOM 694 C C . MET A 1 94 ? -10.907 -4.437 2.487 1.00 90.94 94 MET A C 1
ATOM 696 O O . MET A 1 94 ? -11.719 -4.989 1.744 1.00 90.94 94 MET A O 1
ATOM 700 N N . GLN A 1 95 ? -10.965 -3.145 2.792 1.00 91.75 95 GLN A N 1
ATOM 701 C CA . GLN A 1 95 ? -11.982 -2.239 2.279 1.00 91.75 95 GLN A CA 1
ATOM 702 C C . GLN A 1 95 ? -11.359 -1.324 1.233 1.00 91.75 95 GLN A C 1
ATOM 704 O O . GLN A 1 95 ? -10.264 -0.798 1.430 1.00 91.75 95 GLN A O 1
ATOM 709 N N . PHE A 1 96 ? -12.074 -1.124 0.130 1.00 90.50 96 PHE A N 1
ATOM 710 C CA . PHE A 1 96 ? -11.650 -0.246 -0.948 1.00 90.50 96 PHE A CA 1
ATOM 711 C C . PHE A 1 96 ? -12.705 0.843 -1.145 1.00 90.50 96 PHE A C 1
ATOM 713 O O . PHE A 1 96 ? -13.866 0.506 -1.396 1.00 90.50 96 PHE A O 1
ATOM 720 N N . PRO A 1 97 ? -12.332 2.132 -1.063 1.00 87.56 97 PRO A N 1
ATOM 721 C CA . PRO A 1 97 ? -13.200 3.213 -1.508 1.00 87.56 97 PRO A CA 1
ATOM 722 C C . PRO A 1 97 ? -13.606 2.995 -2.966 1.00 87.56 97 PRO A C 1
ATOM 724 O O . PRO A 1 97 ? -12.857 2.387 -3.735 1.00 87.56 97 PRO A O 1
ATOM 727 N N . VAL A 1 98 ? -14.787 3.479 -3.342 1.00 86.88 98 VAL A N 1
ATOM 728 C CA . VAL A 1 98 ? -15.208 3.459 -4.747 1.00 86.88 98 VAL A CA 1
ATOM 729 C C . VAL A 1 98 ? -14.226 4.283 -5.598 1.00 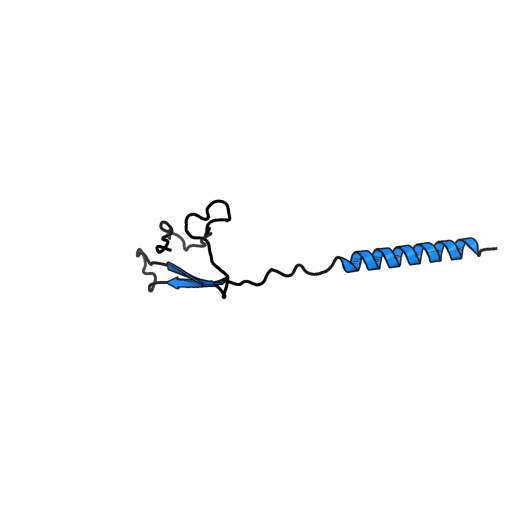86.88 98 VAL A C 1
ATOM 731 O O . VAL A 1 98 ? -13.777 5.330 -5.122 1.00 86.88 98 VAL A O 1
ATOM 734 N N . PRO A 1 99 ? -13.849 3.798 -6.795 1.00 76.44 99 PRO A N 1
ATOM 735 C CA . PRO A 1 99 ? -12.950 4.506 -7.700 1.00 76.44 99 PRO A CA 1
ATOM 736 C C . PRO A 1 99 ? -13.617 5.722 -8.353 1.00 76.44 99 PRO A C 1
ATOM 738 O O . PRO A 1 99 ? -14.866 5.736 -8.470 1.00 76.44 99 PRO A O 1
#

Nearest PDB structures (foldseek):
  3low-assembly1_B  TM=4.251E-01  e=1.441E+00  Homo sapiens
  2iu7-assembly1_I  TM=2.661E-01  e=4.310E+00  Escherichia coli

Radius of gyration: 28.46 Å; Cα contacts (8 Å, |Δi|>4): 58; chains: 1; bounding box: 81×32×54 Å

Sequence (99 aa):
MPISETARINTLRIIAMFVTALLLLNFAPARAAPNHVQTSLLAEGPAEPGGTVTLALLMQPEKGWHGYWSNPGDAGYGLTLDWTLPQGATTGAMQFPVP

Foldseek 3Di:
DCVVVVVVVVVVVVVVVVVVVVVVVPPDPDDDDDDQKDWDKDWPDDDDVVDDIDIDIDIDGDPPDDDAFQDNPPPDDGDDDDDDDDPPDDDDDDDTDDD

Solvent-accessible surface area (backbone atoms only — not comparable to full-atom values): 6911 Å² total; per-residue (Å²): 134,73,65,68,60,59,52,52,54,50,52,51,49,51,50,51,52,51,51,51,52,59,60,61,69,68,73,66,79,86,73,78,76,83,82,56,55,53,73,45,84,44,64,81,60,83,83,53,91,95,61,86,68,59,72,43,81,48,73,52,52,42,95,95,53,79,82,66,52,89,73,35,68,98,81,56,75,52,89,80,85,87,80,91,68,63,92,93,62,83,81,78,84,90,82,76,81,85,132